Protein AF-A0A0B0CXD3-F1 (afdb_monomer_lite)

Sequence (71 aa):
MIFDESYSGKVFIMSRATEKEADCVIYGMPMDWTVSFRPGSRFGPNRIREASIGLEEYSPYLDRHLEEVSY

Foldseek 3Di:
DDDDPLLVLQAANPADPDPVQAPDDDDDDLDDPPPDPDDDSSCVVSVVSNCRSVDDQADPVVRDGVVVHHD

pLDDT: mean 92.37, std 6.05, range [58.31, 97.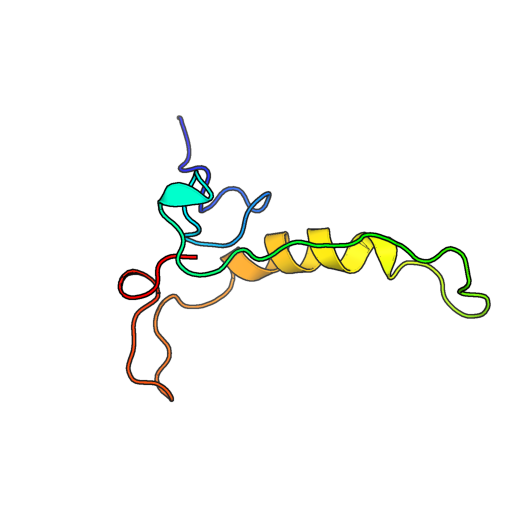31]

Secondary structure (DSSP, 8-state):
-PPPGGGSSSS-TT--SSTTS-SS--------TT--SS--GGGHHHHHHHHHTTS-SEETTTTEEGGG---

Radius of gyration: 14.66 Å; chains: 1; bounding box: 37×33×38 Å

Structure (mmCIF, N/CA/C/O backbone):
data_AF-A0A0B0CXD3-F1
#
_entry.id   AF-A0A0B0CXD3-F1
#
loop_
_atom_site.group_PDB
_atom_site.id
_atom_site.type_symbol
_atom_site.label_atom_id
_atom_site.label_alt_id
_atom_site.label_comp_id
_atom_site.label_asym_id
_atom_site.label_entity_id
_atom_site.label_seq_id
_atom_site.pdbx_PDB_ins_code
_atom_site.Cartn_x
_atom_site.Cartn_y
_atom_site.Cartn_z
_atom_site.occupancy
_atom_site.B_iso_or_equiv
_atom_site.auth_seq_id
_atom_site.auth_comp_id
_atom_site.auth_asym_id
_atom_site.auth_atom_id
_atom_site.pdbx_PDB_model_num
ATOM 1 N N . MET A 1 1 ? 3.572 24.462 11.205 1.00 58.31 1 MET A N 1
ATOM 2 C CA . MET A 1 1 ? 2.377 23.605 11.341 1.00 58.31 1 MET A CA 1
ATOM 3 C C . MET A 1 1 ? 2.846 22.167 11.301 1.00 58.31 1 MET A C 1
ATOM 5 O O . MET A 1 1 ? 3.624 21.843 10.415 1.00 58.31 1 MET A O 1
ATOM 9 N N . ILE A 1 2 ? 2.458 21.362 12.287 1.00 73.00 2 ILE A N 1
ATOM 10 C CA . ILE A 1 2 ? 2.678 19.913 12.266 1.00 73.00 2 ILE A CA 1
ATOM 11 C C . ILE A 1 2 ? 1.482 19.338 11.510 1.00 73.00 2 ILE A C 1
ATOM 13 O O . ILE A 1 2 ? 0.347 19.590 11.906 1.00 73.00 2 ILE A O 1
ATOM 17 N N . PHE A 1 3 ? 1.740 18.677 10.386 1.00 74.62 3 PHE A N 1
ATOM 18 C CA . PHE A 1 3 ? 0.717 17.940 9.649 1.00 74.62 3 PHE A CA 1
ATOM 19 C C . PHE A 1 3 ? 0.602 16.540 10.245 1.00 74.62 3 PHE A C 1
ATOM 21 O O . PHE A 1 3 ? 1.611 15.991 10.692 1.00 74.62 3 PHE A O 1
ATOM 28 N N . ASP A 1 4 ? -0.610 15.987 10.257 1.00 85.25 4 ASP A N 1
ATOM 29 C CA . ASP A 1 4 ? -0.811 14.584 10.607 1.00 85.25 4 ASP A CA 1
ATOM 30 C C . ASP A 1 4 ? -0.021 13.708 9.624 1.00 85.25 4 ASP A C 1
ATOM 32 O O . ASP A 1 4 ? -0.092 13.880 8.402 1.00 85.25 4 ASP A O 1
ATOM 36 N N . GLU A 1 5 ? 0.785 12.802 10.172 1.00 85.75 5 GLU A N 1
ATOM 37 C CA . GLU A 1 5 ? 1.628 11.908 9.392 1.00 85.75 5 GLU A CA 1
ATOM 38 C C . GLU A 1 5 ? 0.790 10.989 8.503 1.00 85.75 5 GLU A C 1
ATOM 40 O O . GLU A 1 5 ? 1.216 10.698 7.382 1.00 85.75 5 GLU A O 1
ATOM 45 N N . SER A 1 6 ? -0.423 10.631 8.934 1.00 84.94 6 SER A N 1
ATOM 46 C CA . SER A 1 6 ? -1.357 9.809 8.161 1.00 84.94 6 SER A CA 1
ATOM 47 C C . SER A 1 6 ? -1.761 10.456 6.824 1.00 84.94 6 SER A C 1
ATOM 49 O O . SER A 1 6 ? -2.076 9.750 5.874 1.00 84.94 6 SER A O 1
ATOM 51 N N . TYR A 1 7 ? -1.620 11.780 6.683 1.00 87.06 7 TYR A N 1
ATOM 52 C CA . TYR A 1 7 ? -1.867 12.528 5.440 1.00 87.06 7 TYR A CA 1
ATOM 53 C C . TYR A 1 7 ? -0.574 13.041 4.776 1.00 87.06 7 TYR A C 1
ATOM 55 O O . TYR A 1 7 ? -0.604 13.919 3.913 1.00 87.06 7 TYR A O 1
ATOM 63 N N . SER A 1 8 ? 0.592 12.506 5.155 1.00 86.94 8 SER A N 1
ATOM 64 C CA . SER A 1 8 ? 1.898 12.948 4.636 1.00 86.94 8 SER A CA 1
ATOM 65 C C . SER A 1 8 ? 2.285 12.359 3.273 1.00 86.94 8 SER A C 1
ATOM 67 O O . SER A 1 8 ? 3.216 12.854 2.636 1.00 86.94 8 SER A O 1
ATOM 69 N N . GLY A 1 9 ? 1.639 11.267 2.847 1.00 83.19 9 GLY A N 1
ATOM 70 C CA . GLY A 1 9 ? 1.954 10.538 1.607 1.00 83.19 9 GLY A CA 1
ATOM 71 C C . GLY A 1 9 ? 3.177 9.625 1.701 1.00 83.19 9 GLY A C 1
ATOM 72 O O . GLY A 1 9 ? 3.500 8.920 0.746 1.00 83.19 9 GLY A O 1
ATOM 73 N N . LYS A 1 10 ? 3.856 9.609 2.855 1.00 87.25 10 LYS A N 1
ATOM 74 C CA . LYS A 1 10 ? 4.911 8.633 3.175 1.00 87.25 10 LYS A CA 1
ATOM 75 C C . LYS A 1 10 ? 4.337 7.322 3.707 1.00 87.25 10 LYS A C 1
ATOM 77 O O . LYS A 1 10 ? 4.936 6.266 3.501 1.00 87.25 10 LYS A O 1
ATOM 82 N N . VAL A 1 11 ? 3.187 7.407 4.369 1.00 91.94 11 VAL A N 1
ATOM 83 C CA . VAL A 1 11 ? 2.372 6.294 4.871 1.00 91.94 11 VAL A CA 1
ATOM 84 C C . VAL A 1 11 ? 1.049 6.239 4.102 1.00 91.94 11 VAL A C 1
ATOM 86 O O . VAL A 1 11 ? 0.815 7.064 3.217 1.00 91.94 11 VAL A O 1
ATOM 89 N N . PHE A 1 12 ? 0.220 5.238 4.388 1.00 93.94 12 PHE A N 1
ATOM 90 C CA . PHE A 1 12 ? -1.124 5.161 3.822 1.00 93.94 12 PHE A CA 1
ATOM 91 C C . PHE A 1 12 ? -2.080 6.087 4.581 1.00 93.94 12 PHE A C 1
ATOM 93 O O . PHE A 1 12 ? -1.921 6.301 5.781 1.00 93.94 12 PHE A O 1
ATOM 100 N N . ILE A 1 13 ? -3.077 6.620 3.879 1.00 94.31 13 ILE A N 1
ATOM 101 C CA . ILE A 1 13 ? -4.087 7.508 4.463 1.00 94.31 13 ILE A CA 1
ATOM 102 C C . ILE A 1 13 ? -4.772 6.869 5.688 1.00 94.31 13 ILE A C 1
ATOM 104 O O . ILE A 1 13 ? -5.269 5.756 5.608 1.00 94.31 13 ILE A O 1
ATOM 108 N N . MET A 1 14 ? -4.804 7.539 6.841 1.00 93.06 14 MET A N 1
ATOM 109 C CA . MET A 1 14 ? -5.389 7.011 8.097 1.00 93.06 14 MET A CA 1
ATOM 110 C C . MET A 1 14 ? -4.756 5.727 8.684 1.00 93.06 14 MET A C 1
ATOM 112 O O . MET A 1 14 ? -5.329 5.137 9.610 1.00 93.06 14 MET A O 1
ATOM 116 N N . SER A 1 15 ? -3.584 5.288 8.206 1.00 93.38 15 SER A N 1
ATOM 117 C CA . SER A 1 15 ? -2.883 4.140 8.805 1.00 93.38 15 SER A CA 1
ATOM 118 C C . SER A 1 15 ? -2.469 4.421 10.250 1.00 93.38 15 SER A C 1
ATOM 120 O O . SER A 1 15 ? -2.149 5.562 10.601 1.00 93.38 15 SER A O 1
ATOM 122 N N . ARG A 1 16 ? -2.406 3.384 11.084 1.00 93.12 16 ARG A N 1
ATOM 123 C CA . ARG A 1 16 ? -1.941 3.483 12.471 1.00 93.12 16 ARG A CA 1
ATOM 124 C C . ARG A 1 16 ? -0.431 3.686 12.534 1.00 93.12 16 ARG A C 1
ATOM 126 O O . ARG A 1 16 ? 0.326 3.228 11.682 1.00 93.12 16 ARG A O 1
ATOM 133 N N . ALA A 1 17 ? 0.010 4.385 13.577 1.00 88.25 17 ALA A N 1
ATOM 134 C CA . ALA A 1 17 ? 1.421 4.711 13.767 1.00 88.25 17 ALA A CA 1
ATOM 135 C C . ALA A 1 17 ? 2.259 3.486 14.164 1.00 88.25 17 ALA A C 1
ATOM 137 O O . ALA A 1 17 ? 3.470 3.466 13.942 1.00 88.25 17 ALA A O 1
ATOM 138 N N . THR A 1 18 ? 1.626 2.477 14.772 1.00 89.88 18 THR A N 1
ATOM 139 C CA . THR A 1 18 ? 2.307 1.284 15.274 1.00 89.88 18 THR A CA 1
ATOM 140 C C . THR A 1 18 ? 1.624 0.004 14.816 1.00 89.88 18 THR A C 1
ATOM 142 O O . THR A 1 18 ? 0.405 -0.070 14.679 1.00 89.88 18 THR A O 1
A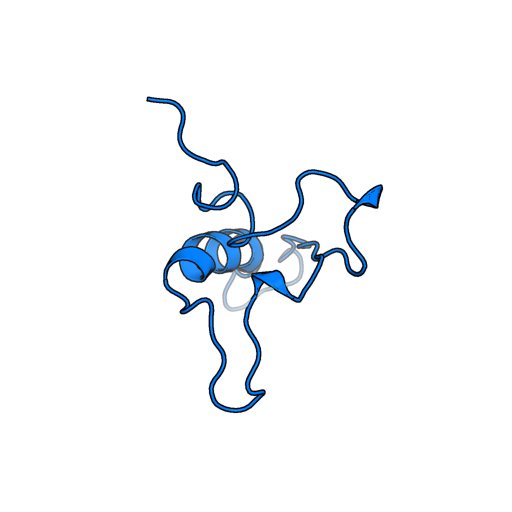TOM 145 N N . GLU A 1 19 ? 2.420 -1.047 14.652 1.00 89.81 19 GLU A N 1
ATOM 146 C CA . GLU A 1 19 ? 1.957 -2.381 14.275 1.00 89.81 19 GLU A CA 1
ATOM 147 C C . GLU A 1 19 ? 1.044 -3.023 15.327 1.00 89.81 19 GLU A C 1
ATOM 149 O O . GLU A 1 19 ? 0.274 -3.920 15.011 1.00 89.81 19 GLU A O 1
ATOM 154 N N . LYS A 1 20 ? 1.130 -2.578 16.586 1.00 92.81 20 LYS A N 1
ATOM 155 C CA . LYS A 1 20 ? 0.339 -3.119 17.702 1.00 92.81 20 LYS A CA 1
ATOM 156 C C . LYS A 1 20 ? -1.103 -2.632 17.704 1.00 92.81 20 LYS A C 1
ATOM 158 O O . LYS A 1 20 ? -1.954 -3.269 18.315 1.00 92.81 20 LYS A O 1
ATOM 163 N N . GLU A 1 21 ? -1.346 -1.488 17.079 1.00 91.81 21 GLU A N 1
ATOM 164 C CA . GLU A 1 21 ? -2.667 -0.877 16.946 1.00 91.81 21 GLU A CA 1
ATOM 165 C C . GLU A 1 21 ? -3.356 -1.295 15.643 1.00 91.81 21 GLU A C 1
ATOM 167 O O . GLU A 1 21 ? -4.508 -0.927 15.428 1.00 91.81 21 GLU A O 1
ATOM 172 N N . ALA A 1 22 ? -2.657 -2.033 14.776 1.00 93.81 22 ALA A N 1
ATOM 173 C CA . ALA A 1 22 ? -3.127 -2.452 13.467 1.00 93.81 22 ALA A CA 1
ATOM 174 C C . ALA A 1 22 ? -3.543 -3.931 13.480 1.00 93.81 22 ALA A C 1
ATOM 176 O O . ALA A 1 22 ? -2.795 -4.800 13.928 1.00 93.81 22 ALA A O 1
ATOM 177 N N . ASP A 1 23 ? -4.712 -4.230 12.916 1.00 94.88 23 ASP A N 1
ATOM 178 C CA . ASP A 1 23 ? -5.169 -5.603 12.677 1.00 94.88 23 ASP A CA 1
ATOM 179 C C . ASP A 1 23 ? -4.482 -6.216 11.443 1.00 94.88 23 ASP A C 1
ATOM 181 O O . ASP A 1 23 ? -4.396 -7.437 11.292 1.00 94.88 23 ASP A O 1
ATOM 185 N N . CYS A 1 24 ? -3.989 -5.368 10.536 1.00 92.50 24 CYS A N 1
ATOM 186 C CA . CYS A 1 24 ? -3.320 -5.752 9.300 1.00 92.50 24 CYS A CA 1
ATOM 187 C C . CYS A 1 24 ? -2.176 -4.783 9.000 1.00 92.50 24 CYS A C 1
ATOM 189 O O . CYS A 1 24 ? -2.361 -3.584 9.110 1.00 92.50 24 CYS A O 1
ATOM 191 N N . VAL A 1 25 ? -1.015 -5.284 8.569 1.00 93.62 25 VAL A N 1
ATOM 192 C CA . VAL A 1 25 ? 0.137 -4.437 8.220 1.00 93.62 25 VAL A CA 1
ATOM 193 C C . VAL A 1 25 ? 0.389 -4.484 6.718 1.00 93.62 25 VAL A C 1
ATOM 195 O O . VAL A 1 25 ? 0.694 -5.539 6.154 1.00 93.62 25 VAL A O 1
ATOM 198 N N . ILE A 1 26 ? 0.331 -3.321 6.066 1.00 93.06 26 ILE A N 1
ATOM 199 C CA . ILE A 1 26 ? 0.644 -3.183 4.640 1.00 93.06 26 ILE A CA 1
ATOM 200 C C . ILE A 1 26 ? 2.122 -2.826 4.468 1.00 93.06 26 ILE A C 1
ATOM 202 O O . ILE A 1 26 ? 2.554 -1.707 4.750 1.00 93.06 26 ILE A O 1
ATOM 206 N N . TYR A 1 27 ? 2.909 -3.758 3.930 1.00 92.75 27 TYR A N 1
ATOM 207 C CA . TYR A 1 27 ? 4.317 -3.521 3.609 1.00 92.75 27 TYR A CA 1
ATOM 208 C C . TYR A 1 27 ? 4.569 -3.561 2.098 1.00 92.75 27 TYR A C 1
ATOM 210 O O . TYR A 1 27 ? 3.873 -4.227 1.335 1.00 92.75 27 TYR A O 1
ATOM 218 N N . GLY A 1 28 ? 5.589 -2.826 1.658 1.00 93.31 28 GLY A N 1
ATOM 219 C CA . GLY A 1 28 ? 6.012 -2.782 0.262 1.00 93.31 28 GLY A CA 1
ATOM 220 C C . GLY A 1 28 ? 7.411 -3.355 0.094 1.00 93.31 28 GLY A C 1
ATOM 221 O O . GLY A 1 28 ? 8.302 -3.009 0.864 1.00 93.31 28 GLY A O 1
ATOM 222 N N . MET A 1 29 ? 7.617 -4.178 -0.935 1.00 95.50 29 MET A N 1
ATOM 223 C CA . MET A 1 29 ? 8.926 -4.736 -1.287 1.00 95.50 29 MET A CA 1
ATOM 224 C C . MET A 1 29 ? 9.431 -4.098 -2.593 1.00 95.50 29 MET A C 1
ATOM 226 O O . MET A 1 29 ? 9.059 -4.548 -3.678 1.00 95.50 29 MET A O 1
ATOM 230 N N . PRO A 1 30 ? 10.233 -3.017 -2.526 1.00 95.12 30 PRO A N 1
ATOM 231 C CA . PRO A 1 30 ? 10.663 -2.260 -3.700 1.00 95.12 30 PRO A CA 1
ATOM 232 C C . PRO A 1 30 ? 11.786 -2.986 -4.460 1.00 95.12 30 PRO A C 1
ATOM 234 O O . PRO A 1 30 ? 12.951 -2.598 -4.396 1.00 95.12 30 PRO A O 1
ATOM 237 N N . MET A 1 31 ? 11.441 -4.046 -5.193 1.00 95.88 31 MET A N 1
ATOM 238 C CA . MET A 1 31 ? 12.394 -4.879 -5.934 1.00 95.88 31 MET A CA 1
ATOM 239 C C . MET A 1 31 ? 12.035 -4.975 -7.423 1.00 95.88 31 MET A C 1
ATOM 241 O O . MET A 1 31 ? 10.882 -5.203 -7.785 1.00 95.88 31 MET A O 1
ATOM 245 N N . ASP A 1 32 ? 13.038 -4.843 -8.293 1.00 95.94 32 ASP A N 1
ATOM 246 C CA . ASP A 1 32 ? 12.911 -5.049 -9.744 1.00 95.94 32 ASP A CA 1
ATOM 247 C C . ASP A 1 32 ? 14.171 -5.665 -10.395 1.00 95.94 32 ASP A C 1
ATOM 249 O O . ASP A 1 32 ? 14.381 -5.531 -11.597 1.00 95.94 32 ASP A O 1
ATOM 253 N N . TRP A 1 33 ? 15.013 -6.365 -9.621 1.00 94.19 33 TRP A N 1
ATOM 254 C CA . TRP A 1 33 ? 16.339 -6.836 -10.063 1.00 94.19 33 TRP A CA 1
ATOM 255 C C . TRP A 1 33 ? 16.339 -7.811 -11.244 1.00 94.19 33 TRP A C 1
ATOM 257 O O . TRP A 1 33 ? 17.313 -7.864 -11.989 1.00 94.19 33 TRP A O 1
ATOM 267 N N . THR A 1 34 ? 15.271 -8.586 -11.425 1.00 96.12 34 THR A N 1
ATOM 268 C CA . THR A 1 34 ? 15.154 -9.572 -12.511 1.00 96.12 34 THR A CA 1
ATOM 269 C C . THR A 1 34 ? 14.407 -9.031 -13.733 1.00 96.12 34 THR A C 1
ATOM 271 O O . THR A 1 34 ? 14.182 -9.765 -14.694 1.00 96.12 34 THR A O 1
ATOM 274 N N . VAL A 1 35 ? 14.008 -7.755 -13.725 1.00 96.12 35 VAL A N 1
ATOM 275 C CA . VAL A 1 35 ? 13.219 -7.157 -14.806 1.00 96.12 35 VAL A CA 1
ATOM 276 C C . VAL A 1 35 ? 14.132 -6.702 -15.943 1.00 96.12 35 VAL A C 1
ATOM 278 O O . VAL A 1 35 ? 14.959 -5.814 -15.766 1.00 96.12 35 VAL A O 1
ATOM 281 N N . SER A 1 36 ? 13.948 -7.273 -17.138 1.00 93.88 36 SER A N 1
ATOM 282 C CA . SER A 1 36 ? 14.754 -6.922 -18.320 1.00 93.88 36 SER A CA 1
ATOM 283 C C . SER A 1 36 ? 14.098 -5.891 -19.245 1.00 93.88 36 SER A C 1
ATOM 285 O O . SER A 1 36 ? 14.791 -5.048 -19.800 1.00 93.88 36 SER A O 1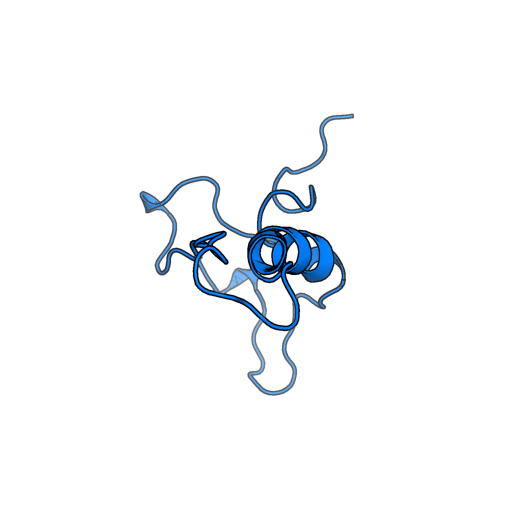
ATOM 287 N N . PHE A 1 37 ? 12.774 -5.944 -19.442 1.00 96.62 37 PHE A N 1
ATOM 288 C CA . PHE A 1 37 ? 12.107 -5.136 -20.476 1.00 96.62 37 PHE A CA 1
ATOM 289 C C . PHE A 1 37 ? 11.814 -3.690 -20.044 1.00 96.62 37 PHE A C 1
ATOM 291 O O . PHE A 1 37 ? 12.146 -2.754 -20.767 1.00 96.62 37 PHE A O 1
ATOM 298 N N . ARG A 1 38 ? 11.176 -3.488 -18.882 1.00 95.81 38 ARG A N 1
ATOM 299 C CA . ARG A 1 38 ? 10.785 -2.161 -18.369 1.00 95.81 38 ARG A CA 1
ATOM 300 C C . ARG A 1 38 ? 11.013 -2.071 -16.854 1.00 95.81 38 ARG A C 1
ATOM 302 O O . ARG A 1 38 ? 10.145 -2.517 -16.105 1.00 95.81 38 ARG A O 1
ATOM 309 N N . PRO A 1 39 ? 12.156 -1.531 -16.393 1.00 94.38 39 PRO A N 1
ATOM 310 C CA . PRO A 1 39 ? 12.423 -1.362 -14.966 1.00 94.38 39 PRO A CA 1
ATOM 311 C C . PRO A 1 39 ? 11.539 -0.266 -14.357 1.00 94.38 39 PRO A C 1
ATOM 313 O O . PRO A 1 39 ? 11.005 0.586 -15.070 1.00 94.38 39 PRO A O 1
ATOM 316 N N . GLY A 1 40 ? 11.414 -0.267 -13.027 1.00 95.38 40 GLY A N 1
ATOM 317 C CA . GLY A 1 40 ? 10.692 0.776 -12.291 1.00 95.38 40 GLY A CA 1
ATOM 318 C C . GLY A 1 40 ? 9.609 0.281 -11.335 1.00 95.38 40 GLY A C 1
ATOM 319 O O . GLY A 1 40 ? 9.111 1.077 -10.541 1.00 95.38 40 GLY A O 1
ATOM 320 N N . SER A 1 41 ? 9.282 -1.017 -11.318 1.00 95.75 41 SER A N 1
ATOM 321 C CA . SER A 1 41 ? 8.321 -1.574 -10.348 1.00 95.75 41 SER A CA 1
ATOM 322 C C . SER A 1 41 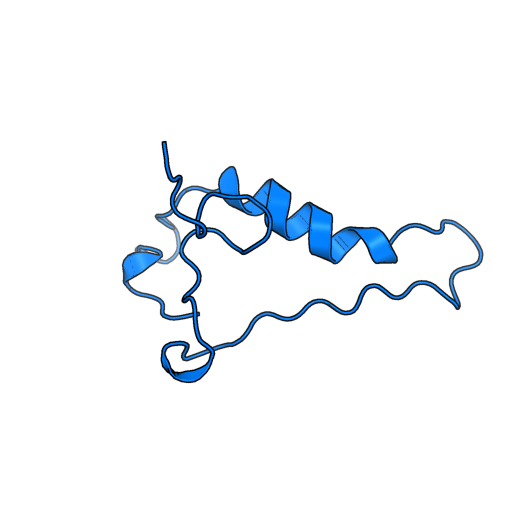? 8.759 -1.361 -8.896 1.00 95.75 41 SER A C 1
ATOM 324 O O . SER A 1 41 ? 7.909 -1.226 -8.019 1.00 95.75 41 SER A O 1
ATOM 326 N N . ARG A 1 42 ? 10.070 -1.209 -8.646 1.00 96.56 42 ARG A N 1
ATOM 327 C CA . ARG A 1 42 ? 10.621 -0.844 -7.330 1.00 96.56 42 ARG A CA 1
ATOM 328 C C . ARG A 1 42 ? 10.036 0.456 -6.764 1.00 96.56 42 ARG A C 1
ATOM 330 O O . ARG A 1 42 ? 9.977 0.622 -5.553 1.00 96.56 42 ARG A O 1
ATOM 337 N N . PHE A 1 43 ? 9.606 1.379 -7.624 1.00 96.25 43 PHE A N 1
ATOM 338 C CA . PHE A 1 43 ? 9.022 2.656 -7.210 1.00 96.25 43 PHE A CA 1
ATOM 339 C C . PHE A 1 43 ? 7.522 2.546 -6.906 1.00 96.25 43 PHE A C 1
ATOM 341 O O . PHE A 1 43 ? 6.961 3.446 -6.285 1.00 96.25 43 PHE A O 1
ATOM 348 N N . GLY A 1 44 ? 6.881 1.443 -7.307 1.00 95.75 44 GLY A N 1
ATOM 349 C CA . GLY A 1 44 ? 5.448 1.201 -7.144 1.00 95.75 44 GLY A CA 1
ATOM 350 C C . GLY A 1 44 ? 4.961 1.379 -5.706 1.00 95.75 44 GLY A C 1
ATOM 351 O O . GLY A 1 44 ? 4.063 2.192 -5.499 1.00 95.75 44 GLY A O 1
ATOM 352 N N . PRO A 1 45 ? 5.570 0.723 -4.697 1.00 95.81 45 PRO A N 1
ATOM 353 C CA . PRO A 1 45 ? 5.114 0.850 -3.316 1.00 95.81 45 PRO A CA 1
ATOM 354 C C . PRO A 1 45 ? 5.064 2.292 -2.806 1.00 95.81 45 PRO A C 1
ATOM 356 O O . PRO A 1 45 ? 4.100 2.669 -2.150 1.00 95.81 45 PRO A O 1
ATOM 359 N N . ASN A 1 46 ? 6.065 3.117 -3.134 1.00 94.50 46 ASN A N 1
ATOM 360 C CA . ASN A 1 46 ? 6.063 4.519 -2.715 1.00 94.50 46 ASN A CA 1
ATOM 361 C C . ASN A 1 46 ? 4.978 5.322 -3.439 1.00 94.50 46 ASN A C 1
ATOM 363 O O . ASN A 1 46 ? 4.245 6.077 -2.812 1.00 94.50 46 ASN A O 1
ATOM 367 N N . ARG A 1 47 ? 4.833 5.110 -4.753 1.00 95.44 47 ARG A N 1
ATOM 368 C CA . ARG A 1 47 ? 3.809 5.787 -5.558 1.00 95.44 47 ARG A CA 1
ATOM 369 C C . ARG A 1 47 ? 2.388 5.438 -5.133 1.00 95.44 47 ARG A C 1
ATOM 371 O O . ARG A 1 47 ? 1.524 6.303 -5.181 1.00 95.44 47 ARG A O 1
ATOM 378 N N . ILE A 1 48 ? 2.146 4.202 -4.700 1.00 95.69 48 ILE A N 1
ATOM 379 C CA . ILE A 1 48 ? 0.839 3.789 -4.179 1.00 95.69 48 ILE A CA 1
ATOM 380 C C . ILE A 1 48 ? 0.514 4.545 -2.880 1.00 95.69 48 ILE A C 1
ATOM 382 O O . ILE A 1 48 ? -0.613 5.006 -2.728 1.00 95.69 48 ILE A O 1
ATOM 386 N N . ARG A 1 49 ? 1.484 4.730 -1.972 1.00 94.50 49 ARG A N 1
ATOM 387 C CA . ARG A 1 49 ? 1.269 5.516 -0.742 1.00 94.50 49 ARG A CA 1
ATOM 388 C C . ARG A 1 49 ? 0.966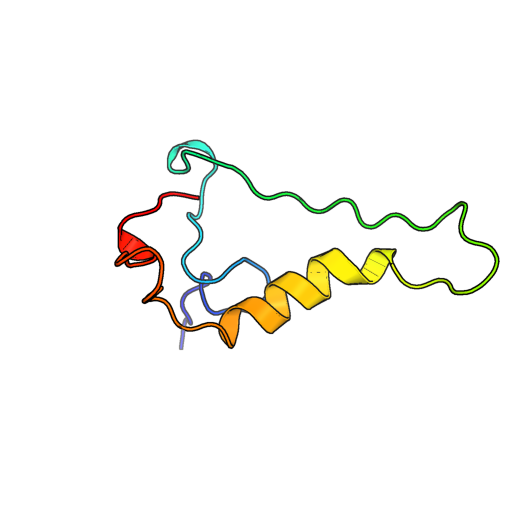 6.979 -1.041 1.00 94.50 49 ARG A C 1
ATOM 390 O O . ARG A 1 49 ? -0.013 7.506 -0.529 1.00 94.50 49 ARG A O 1
ATOM 397 N N . GLU A 1 50 ? 1.730 7.595 -1.939 1.00 94.50 50 GLU A N 1
ATOM 398 C CA . GLU A 1 50 ? 1.470 8.965 -2.400 1.00 94.50 50 GLU A CA 1
ATOM 399 C C . GLU A 1 50 ? 0.056 9.105 -2.989 1.00 94.50 50 GLU A C 1
ATOM 401 O O . GLU A 1 50 ? -0.665 10.044 -2.66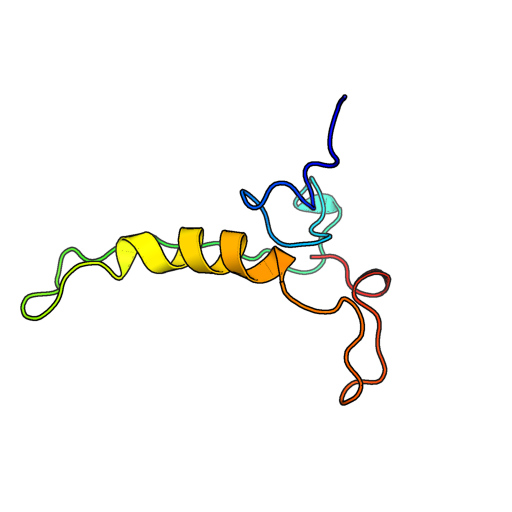1 1.00 94.50 50 GLU A O 1
ATOM 406 N N . ALA A 1 51 ? -0.358 8.150 -3.828 1.00 95.25 51 ALA A N 1
ATOM 407 C CA . ALA A 1 51 ? -1.679 8.148 -4.448 1.00 95.25 51 ALA A CA 1
ATOM 408 C C . ALA A 1 51 ? -2.822 7.906 -3.447 1.00 95.25 51 ALA A C 1
ATOM 410 O O . ALA A 1 51 ? -3.940 8.345 -3.705 1.00 95.25 51 ALA A O 1
ATOM 411 N N . SER A 1 52 ? -2.556 7.240 -2.316 1.00 94.31 52 SER A N 1
ATOM 412 C CA . SER A 1 52 ? -3.585 6.916 -1.319 1.00 94.31 52 SER A CA 1
ATOM 413 C C . SER A 1 52 ? -4.252 8.148 -0.706 1.00 94.31 52 SER A C 1
ATOM 415 O O . SER A 1 52 ? -5.428 8.079 -0.379 1.00 94.31 52 SER A O 1
ATOM 417 N N . ILE A 1 53 ? -3.557 9.291 -0.641 1.00 93.12 53 ILE A N 1
ATOM 418 C CA . ILE A 1 53 ? -4.133 10.560 -0.160 1.00 93.12 53 ILE A CA 1
ATOM 419 C C . ILE A 1 53 ? -5.314 11.019 -1.030 1.00 93.12 53 ILE A C 1
ATOM 421 O O . ILE A 1 53 ? -6.198 11.719 -0.555 1.00 93.12 53 ILE A O 1
ATOM 425 N N . GLY A 1 54 ? -5.320 10.658 -2.316 1.00 92.94 54 GLY A N 1
ATOM 426 C CA . GLY A 1 54 ? -6.394 11.026 -3.238 1.00 92.94 54 GLY A CA 1
ATOM 427 C C . GLY A 1 54 ? -7.615 10.109 -3.177 1.00 92.94 54 GLY A C 1
ATOM 428 O O . GLY A 1 54 ? -8.518 10.279 -3.993 1.00 92.94 54 GLY A O 1
ATOM 429 N N . LEU A 1 55 ? -7.622 9.105 -2.295 1.00 93.56 55 LEU A N 1
ATOM 430 C CA . LEU A 1 55 ? -8.769 8.226 -2.100 1.00 93.56 55 LEU A CA 1
ATOM 431 C C . LEU A 1 55 ? -9.758 8.848 -1.116 1.00 93.56 55 LEU A C 1
ATOM 433 O O . LEU A 1 55 ? -9.368 9.498 -0.152 1.00 93.56 55 LEU A O 1
ATOM 437 N N . GLU A 1 56 ? -11.037 8.577 -1.348 1.00 95.06 56 GLU A N 1
ATOM 438 C CA . GLU A 1 56 ? -12.092 8.885 -0.389 1.00 95.06 56 GLU A CA 1
ATOM 439 C C . GLU A 1 56 ? -12.039 7.904 0.789 1.00 95.06 56 GLU A C 1
ATOM 441 O O . GLU A 1 56 ? -11.792 6.707 0.610 1.00 95.06 56 GLU A O 1
ATOM 446 N N . GLU A 1 57 ? -12.313 8.399 1.993 1.00 94.75 57 GLU A N 1
ATOM 447 C CA . GLU A 1 57 ? -12.250 7.603 3.226 1.00 94.75 57 GLU A CA 1
ATOM 448 C C . GLU A 1 57 ? -13.457 6.664 3.398 1.00 94.75 57 GLU A C 1
ATOM 450 O O . GLU A 1 57 ? -13.392 5.680 4.136 1.00 94.75 57 GLU A O 1
ATOM 455 N N . TYR A 1 58 ? -14.554 6.928 2.686 1.00 96.44 58 TYR A N 1
ATOM 456 C CA . TYR A 1 58 ? -15.762 6.108 2.687 1.00 96.44 58 TYR A CA 1
ATOM 457 C C . TYR A 1 58 ? -15.871 5.264 1.415 1.00 96.44 58 TYR A C 1
ATOM 459 O O . TYR A 1 58 ? -15.723 5.765 0.299 1.00 96.44 58 TYR A O 1
ATOM 467 N N . SER A 1 59 ? -16.212 3.984 1.574 1.00 96.19 59 SER A N 1
ATOM 468 C CA . SER A 1 59 ? -16.484 3.075 0.460 1.00 96.19 59 SER A CA 1
ATOM 469 C C . SER A 1 59 ? -17.986 2.801 0.322 1.00 96.19 59 SER A C 1
ATOM 471 O O . SER A 1 59 ? -18.532 2.047 1.129 1.00 96.19 59 SER A O 1
ATOM 473 N N . PRO A 1 60 ? -18.662 3.303 -0.734 1.00 96.69 60 PRO A N 1
ATOM 474 C CA . PRO A 1 60 ? -20.094 3.065 -0.944 1.00 96.69 60 PRO A CA 1
ATOM 475 C C . PRO A 1 60 ? -20.455 1.595 -1.181 1.00 96.69 60 PRO A C 1
ATOM 477 O O . PRO A 1 60 ? -21.562 1.168 -0.877 1.00 96.69 60 PRO A O 1
ATOM 480 N N . TYR A 1 61 ? -19.531 0.810 -1.743 1.00 97.31 61 TYR A N 1
ATOM 481 C CA . TYR A 1 61 ? -19.767 -0.609 -2.025 1.00 97.31 61 TYR A CA 1
ATOM 482 C C . TYR A 1 61 ? -19.730 -1.476 -0.768 1.00 97.31 61 TYR A C 1
ATOM 484 O O . TYR A 1 61 ? -20.396 -2.507 -0.718 1.00 97.31 61 TYR A O 1
ATOM 492 N N . LEU A 1 62 ? -18.913 -1.084 0.211 1.00 96.00 62 LEU A N 1
ATOM 493 C CA . LEU A 1 62 ? -18.779 -1.795 1.479 1.00 96.00 62 LEU A CA 1
ATOM 494 C C . LEU A 1 62 ? -19.645 -1.185 2.580 1.00 96.00 62 LEU A C 1
ATOM 496 O O . LEU A 1 62 ? -19.800 -1.833 3.608 1.00 96.00 62 LEU A O 1
ATOM 500 N N . ASP A 1 63 ? -20.177 0.019 2.355 1.00 95.94 63 ASP A N 1
ATOM 501 C CA . ASP A 1 63 ? -20.865 0.849 3.346 1.00 95.94 63 ASP A CA 1
ATOM 502 C C . ASP A 1 63 ? -20.051 0.995 4.640 1.00 95.94 63 ASP A C 1
ATOM 504 O O . ASP A 1 63 ? -20.512 0.691 5.736 1.00 95.94 63 ASP A O 1
ATOM 508 N N . ARG A 1 64 ? -18.775 1.373 4.490 1.00 95.94 64 ARG A N 1
ATOM 509 C CA . ARG A 1 64 ? -17.814 1.468 5.599 1.00 95.94 64 ARG A CA 1
ATOM 510 C C . ARG A 1 64 ? -16.878 2.652 5.440 1.00 95.94 64 ARG A C 1
ATOM 512 O O . ARG A 1 64 ? -16.468 2.975 4.320 1.00 95.94 64 ARG A O 1
ATOM 519 N N . HIS A 1 65 ? -16.499 3.234 6.572 1.00 95.94 65 HIS A N 1
ATOM 520 C CA . HIS A 1 65 ? -15.474 4.267 6.676 1.00 95.94 65 HIS A CA 1
ATOM 521 C C . HIS A 1 65 ? -14.103 3.676 7.041 1.00 95.94 65 HIS A C 1
ATOM 523 O O . HIS A 1 65 ? -14.018 2.680 7.763 1.00 95.94 65 HIS A O 1
ATOM 529 N N . LEU A 1 66 ? -13.012 4.304 6.594 1.00 93.00 66 LEU A N 1
ATOM 530 C CA . LEU A 1 66 ? -11.645 3.902 6.957 1.00 93.00 66 LEU A CA 1
ATOM 531 C C . LEU A 1 66 ? -11.364 4.008 8.465 1.00 93.00 66 LEU A C 1
ATOM 533 O O . LEU A 1 66 ? -10.546 3.251 8.975 1.00 93.00 66 LEU A O 1
ATOM 537 N N . GLU A 1 67 ? -12.070 4.873 9.200 1.00 92.31 67 GLU A N 1
ATOM 538 C CA . GLU A 1 67 ? -11.981 4.951 10.674 1.00 92.31 67 GLU A CA 1
ATOM 539 C C . GLU A 1 67 ? -12.347 3.631 11.368 1.00 92.31 67 GLU A C 1
ATOM 541 O O . GLU A 1 67 ? -11.820 3.325 12.438 1.00 92.31 67 GLU A O 1
ATOM 546 N N . GLU A 1 68 ? -13.215 2.832 10.744 1.00 93.94 68 GLU A N 1
ATOM 547 C CA . GLU A 1 68 ? -13.671 1.534 11.247 1.00 93.94 68 GLU A CA 1
ATOM 548 C C . GLU A 1 68 ? -12.684 0.393 10.939 1.00 93.94 68 GLU A C 1
ATOM 550 O O . GLU A 1 68 ? -12.989 -0.781 11.178 1.00 93.94 68 GLU A O 1
ATOM 555 N N . VAL A 1 69 ? -11.528 0.707 10.348 1.00 92.31 69 VAL A N 1
ATOM 556 C CA . VAL A 1 69 ? -10.480 -0.248 9.984 1.00 92.31 69 VAL A CA 1
ATOM 557 C C . VAL A 1 69 ? -9.168 0.173 10.641 1.00 92.31 69 VAL A C 1
ATOM 559 O O . VAL A 1 69 ? -8.704 1.300 10.479 1.00 92.31 69 VAL A O 1
ATOM 562 N N . SER A 1 70 ? -8.538 -0.753 11.360 1.00 93.00 70 SER A N 1
ATOM 563 C CA . SER A 1 70 ? -7.231 -0.530 11.980 1.00 93.00 70 SER A CA 1
ATOM 564 C C . SER A 1 70 ? -6.158 -1.249 11.167 1.00 93.00 70 SER A C 1
ATOM 566 O O . SER A 1 70 ? -6.080 -2.477 11.192 1.00 93.00 70 SER A O 1
ATOM 568 N N . TYR A 1 71 ? -5.350 -0.501 10.416 1.00 91.88 71 TYR A N 1
ATOM 569 C CA . TYR A 1 71 ? -4.321 -1.040 9.520 1.00 91.88 71 TYR A CA 1
ATOM 570 C C . TYR A 1 71 ? -3.057 -0.173 9.479 1.00 91.88 71 TYR A C 1
ATOM 572 O O . TYR A 1 71 ? -3.133 0.973 9.979 1.00 91.88 71 TYR A O 1
#